Protein AF-A0A9E5WWS8-F1 (afdb_monomer_lite)

Secondary structure (DSSP, 8-state):
-------EESS---EEEEETTEEEESS-EEEE-TTS-EEEEPTT-EE-S--S-GGGGGTS-TGGGHHHHHHHHHHHHHHHH-TT--HHHHHHHHHHHHHHHHHHGGGSSSPPPHHHHHHHHHHHHHHGGGGGS----------PPPPPPP-

pLDDT: mean 82.6, std 17.92, range [36.53, 97.88]

Radius of gyration: 19.9 Å; chains: 1; bounding box: 60×66×43 Å

Foldseek 3Di:
DDDPPDFAKPDDFDWDDDDPQKIFGQQWTWGADPVRDIQIDHGRDIDNLPLQDVVLCVQDPSQQLVSLSSSLRRLLVVLLVDQPDDLVRSLVSQLVSLVSSLSHCCRGVVRRDNVSSVVSSVRSNVPVNVSSPRDDPPPDDDDDPDDDDDD

Sequence (151 aa):
MSELARVGFLQPLSVEYVGERRWRVVRPLRFRLPDGADVEVPAGFETDLASIPRIAWTVVAPWDVAPAAVVHDYLYARIRETRQLSFTQRWSLKLYADGVMYLGMAFCSPPVARWRRVLVYLAVLAFGYRAMLPRENGGGVSEKPGGRGDA

Structure (mmCIF, N/CA/C/O backbone):
data_AF-A0A9E5WWS8-F1
#
_entry.id   AF-A0A9E5WWS8-F1
#
loop_
_atom_site.group_PDB
_atom_site.id
_atom_site.type_symbol
_atom_site.label_atom_id
_atom_site.label_alt_id
_atom_site.label_comp_id
_atom_site.label_asym_id
_atom_site.label_entity_id
_atom_site.label_seq_id
_atom_site.pdbx_PDB_ins_code
_atom_site.Cartn_x
_atom_site.Cartn_y
_atom_site.Cartn_z
_atom_site.occupancy
_atom_site.B_iso_or_equiv
_atom_site.auth_seq_id
_atom_site.auth_comp_id
_atom_site.auth_asym_id
_atom_site.auth_atom_id
_atom_site.pdbx_PDB_model_num
ATOM 1 N N . MET A 1 1 ? 12.160 -28.680 -1.894 1.00 39.84 1 MET A N 1
ATOM 2 C CA . MET A 1 1 ? 12.495 -27.385 -2.528 1.00 39.84 1 MET A CA 1
ATOM 3 C C . MET A 1 1 ? 11.631 -26.319 -1.876 1.00 39.84 1 MET A C 1
ATOM 5 O O . MET A 1 1 ? 10.468 -26.229 -2.232 1.00 39.84 1 MET A O 1
ATOM 9 N N . SER A 1 2 ? 12.159 -25.633 -0.856 1.00 44.72 2 SER A N 1
ATOM 10 C CA . SER A 1 2 ? 11.405 -24.739 0.036 1.00 44.72 2 SER A CA 1
ATOM 11 C C . SER A 1 2 ? 10.454 -23.816 -0.721 1.00 44.72 2 SER A C 1
ATOM 13 O O . SER A 1 2 ? 10.841 -23.202 -1.715 1.00 44.72 2 SER A O 1
ATOM 15 N N . GLU A 1 3 ? 9.233 -23.717 -0.213 1.00 47.69 3 GLU A N 1
ATOM 16 C CA . GLU A 1 3 ? 8.214 -22.755 -0.600 1.00 47.69 3 GLU A CA 1
ATOM 17 C C . GLU A 1 3 ? 8.776 -21.334 -0.421 1.00 47.69 3 GLU A C 1
ATOM 19 O O . GLU A 1 3 ? 8.675 -20.727 0.640 1.00 47.69 3 GLU A O 1
ATOM 24 N N . LEU A 1 4 ? 9.468 -20.815 -1.441 1.00 54.94 4 LEU A N 1
ATOM 25 C CA . LEU A 1 4 ? 9.821 -19.404 -1.505 1.00 54.94 4 LEU A CA 1
ATOM 26 C C . LEU A 1 4 ? 8.498 -18.655 -1.596 1.00 54.94 4 LEU A C 1
ATOM 28 O O . LEU A 1 4 ? 7.874 -18.601 -2.658 1.00 54.94 4 LEU A O 1
ATOM 32 N N . ALA A 1 5 ? 8.046 -18.148 -0.455 1.00 60.50 5 ALA A N 1
ATOM 33 C CA . ALA A 1 5 ? 6.862 -17.327 -0.352 1.00 60.50 5 ALA A CA 1
ATOM 34 C C . ALA A 1 5 ? 6.979 -16.184 -1.375 1.00 60.50 5 ALA A C 1
ATOM 36 O O . ALA A 1 5 ? 7.837 -15.310 -1.264 1.00 60.50 5 ALA A O 1
ATOM 37 N N . ARG A 1 6 ? 6.170 -16.238 -2.438 1.00 82.25 6 ARG A N 1
ATOM 38 C CA . ARG A 1 6 ? 6.209 -15.232 -3.501 1.00 82.25 6 ARG A CA 1
ATOM 39 C C . ARG A 1 6 ? 5.697 -13.911 -2.927 1.00 82.25 6 ARG A C 1
ATOM 41 O O . ARG A 1 6 ? 4.550 -13.842 -2.496 1.00 82.25 6 ARG A O 1
ATOM 48 N N . VAL A 1 7 ? 6.547 -12.885 -2.915 1.00 92.50 7 VAL A N 1
ATOM 49 C CA . VAL A 1 7 ? 6.139 -11.497 -2.638 1.00 92.50 7 VAL A CA 1
ATOM 50 C C . VAL A 1 7 ? 5.132 -11.080 -3.707 1.00 92.50 7 VAL A C 1
ATOM 52 O O . VAL A 1 7 ? 5.341 -11.372 -4.887 1.00 92.50 7 VAL A O 1
ATOM 55 N N . GLY A 1 8 ? 4.051 -10.410 -3.312 1.00 95.00 8 GLY A N 1
ATOM 56 C CA . GLY A 1 8 ? 3.0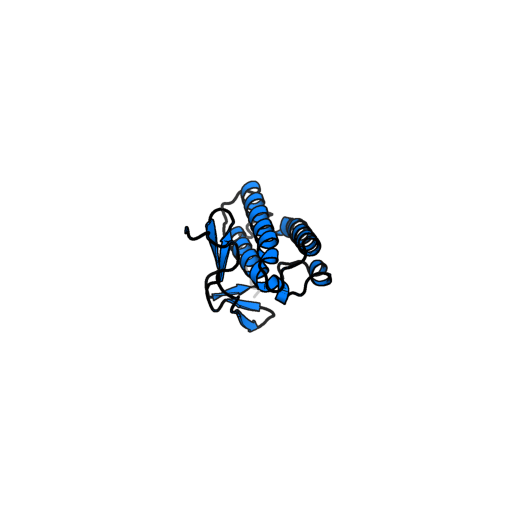26 -9.948 -4.246 1.00 95.00 8 GLY A CA 1
ATOM 57 C C . GLY A 1 8 ? 1.596 -10.239 -3.800 1.00 95.00 8 GLY A C 1
ATOM 58 O O . GLY A 1 8 ? 1.334 -10.622 -2.661 1.00 95.00 8 GLY A O 1
ATOM 59 N N . PHE A 1 9 ? 0.651 -10.035 -4.718 1.00 94.88 9 PHE A N 1
ATOM 60 C CA . PHE A 1 9 ? -0.755 -10.354 -4.480 1.00 94.88 9 PHE A CA 1
ATOM 61 C C . PHE A 1 9 ? -0.990 -11.858 -4.578 1.00 94.88 9 PHE A C 1
ATOM 63 O O . PHE A 1 9 ? -0.636 -12.486 -5.575 1.00 94.88 9 PHE A O 1
ATOM 70 N N . LEU A 1 10 ? -1.619 -12.425 -3.549 1.00 94.69 10 LEU A N 1
ATOM 71 C CA . LEU A 1 10 ? -1.913 -13.860 -3.493 1.00 94.69 10 LEU A CA 1
ATOM 72 C C . LEU A 1 10 ? -3.189 -14.230 -4.263 1.00 94.69 10 LEU A C 1
ATOM 74 O O . LEU A 1 10 ? -3.390 -15.390 -4.610 1.00 94.69 10 LEU A O 1
ATOM 78 N N . GLN A 1 11 ? -4.037 -13.240 -4.549 1.00 93.25 11 GLN A N 1
ATOM 79 C CA . GLN A 1 11 ? -5.238 -13.377 -5.368 1.00 93.25 11 GLN A CA 1
ATOM 80 C C . GLN A 1 11 ? -5.527 -12.090 -6.155 1.00 93.25 11 GLN A C 1
ATOM 82 O O . GLN A 1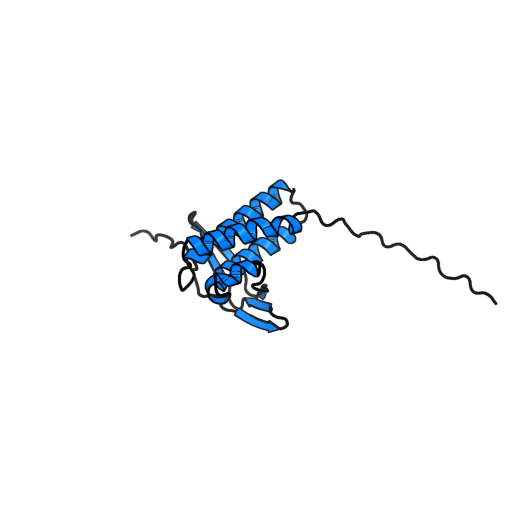 11 ? -5.096 -11.012 -5.737 1.00 93.25 11 GLN A O 1
ATOM 87 N N . PRO A 1 12 ? -6.277 -12.174 -7.270 1.00 94.19 12 PRO A N 1
ATOM 88 C CA . PRO A 1 12 ? -6.789 -10.994 -7.955 1.00 94.19 12 PRO A CA 1
ATOM 89 C C . PRO A 1 12 ? -7.713 -10.169 -7.055 1.00 94.19 12 PRO A C 1
ATOM 91 O O . PRO A 1 12 ? -8.460 -10.716 -6.239 1.00 94.19 12 PRO A O 1
ATOM 94 N N . LEU A 1 13 ? -7.710 -8.851 -7.253 1.00 95.69 13 LEU A N 1
ATOM 95 C CA . LEU A 1 13 ? -8.689 -7.963 -6.635 1.00 95.69 13 LEU A CA 1
ATOM 96 C C . LEU A 1 13 ? -10.097 -8.309 -7.142 1.00 95.69 13 LEU A C 1
ATOM 98 O O . LEU A 1 13 ? -10.333 -8.374 -8.346 1.00 95.69 13 LEU A O 1
ATOM 102 N N . SER A 1 14 ? -11.036 -8.492 -6.214 1.00 96.00 14 SER A N 1
ATOM 103 C CA . SER A 1 14 ? -12.457 -8.672 -6.508 1.00 96.00 14 SER A CA 1
ATOM 104 C C . SER A 1 14 ? -13.243 -7.592 -5.780 1.00 96.00 14 SER A C 1
ATOM 106 O O . SER A 1 14 ? -13.253 -7.550 -4.547 1.00 96.00 14 SER A O 1
ATOM 108 N N . VAL A 1 15 ? -13.861 -6.702 -6.553 1.00 95.69 15 VAL A N 1
ATOM 109 C CA . VAL A 1 15 ? -14.632 -5.567 -6.044 1.00 95.69 15 VAL A CA 1
ATOM 110 C C . VAL A 1 15 ? -15.973 -5.447 -6.753 1.00 95.69 15 VAL A C 1
ATOM 112 O O . VAL A 1 15 ? -16.093 -5.796 -7.926 1.00 95.69 15 VAL A O 1
ATOM 115 N N . GLU A 1 16 ? -16.959 -4.916 -6.043 1.00 96.00 16 GLU A N 1
ATOM 116 C CA . GLU A 1 16 ? -18.259 -4.525 -6.582 1.00 96.00 16 GLU A CA 1
ATOM 117 C C . GLU A 1 16 ? -18.442 -3.010 -6.467 1.00 96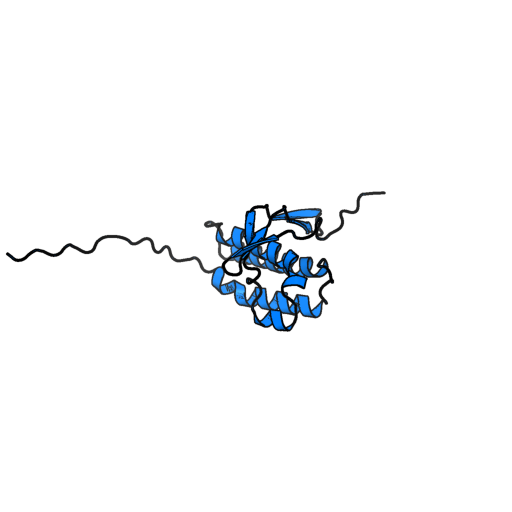.00 16 GLU A C 1
ATOM 119 O O . GLU A 1 16 ? -17.942 -2.378 -5.534 1.00 96.00 16 GLU A O 1
ATOM 124 N N . TYR A 1 17 ? -19.145 -2.417 -7.428 1.00 94.00 17 TYR A N 1
ATOM 125 C CA . TYR A 1 17 ? -19.507 -1.007 -7.365 1.00 94.00 17 TYR A CA 1
ATOM 126 C C . TYR A 1 17 ? -20.676 -0.819 -6.397 1.00 94.00 17 TYR A C 1
ATOM 128 O O . TYR A 1 17 ? -21.697 -1.489 -6.535 1.00 94.00 17 TYR A O 1
ATOM 136 N N . VAL A 1 18 ? -20.543 0.110 -5.448 1.00 94.38 18 VAL A N 1
ATOM 137 C CA . VAL A 1 18 ? -21.561 0.346 -4.404 1.00 94.38 18 VAL A CA 1
ATOM 138 C C . VAL A 1 18 ? -22.195 1.737 -4.467 1.00 94.38 18 VAL A C 1
ATOM 140 O O . VAL A 1 18 ? -22.959 2.102 -3.579 1.00 94.38 18 VAL A O 1
ATOM 143 N N . GLY A 1 19 ? -21.912 2.510 -5.521 1.00 90.94 19 GLY A N 1
ATOM 144 C CA . GLY A 1 19 ? -22.400 3.883 -5.683 1.00 90.94 19 GLY A CA 1
ATOM 145 C C . GLY A 1 19 ? -21.361 4.942 -5.316 1.00 90.94 19 GLY A C 1
ATOM 146 O O . GLY A 1 19 ? -20.314 4.644 -4.747 1.00 90.94 19 GLY A O 1
ATOM 147 N N . GLU A 1 20 ? -21.626 6.196 -5.695 1.00 86.56 20 GLU A N 1
ATOM 148 C CA . GLU A 1 20 ? -20.849 7.380 -5.272 1.00 86.56 20 GLU A CA 1
ATOM 149 C C . GLU A 1 20 ? -19.328 7.281 -5.499 1.00 86.56 20 GLU A C 1
ATOM 151 O O . GLU A 1 20 ? -18.528 7.826 -4.744 1.00 86.56 20 GLU A O 1
ATOM 156 N N . ARG A 1 21 ? -18.915 6.598 -6.579 1.00 84.19 21 ARG A N 1
ATOM 157 C CA . ARG A 1 21 ? -17.499 6.343 -6.928 1.00 84.19 21 ARG A CA 1
ATOM 158 C C . ARG A 1 21 ? -16.759 5.453 -5.920 1.00 84.19 21 ARG A C 1
ATOM 160 O O . ARG A 1 21 ? -15.532 5.464 -5.901 1.00 84.19 21 ARG A O 1
ATOM 167 N N . ARG A 1 22 ? -17.485 4.672 -5.122 1.00 89.69 22 ARG A N 1
ATOM 168 C CA . ARG A 1 22 ? -16.918 3.716 -4.174 1.00 89.69 22 ARG A CA 1
ATOM 169 C C . ARG A 1 22 ? -17.070 2.282 -4.651 1.00 89.69 22 ARG A C 1
ATOM 171 O O . ARG A 1 22 ? -17.992 1.926 -5.391 1.00 89.69 22 ARG A O 1
ATOM 178 N N . TRP A 1 23 ? -16.145 1.469 -4.175 1.00 94.25 23 TRP A N 1
ATOM 179 C CA . TRP A 1 23 ? -16.041 0.052 -4.452 1.00 94.25 23 TRP A CA 1
ATOM 180 C C . TRP A 1 23 ? -15.948 -0.705 -3.140 1.00 94.25 23 TRP A C 1
ATOM 182 O O . TRP A 1 23 ? -15.312 -0.236 -2.197 1.00 94.25 23 TRP A O 1
ATOM 192 N N . ARG A 1 24 ? -16.554 -1.886 -3.083 1.00 96.44 24 ARG A N 1
ATOM 193 C CA . ARG A 1 24 ? -16.460 -2.779 -1.932 1.00 96.44 24 ARG A CA 1
ATOM 194 C C . ARG A 1 24 ? -15.669 -4.017 -2.299 1.00 96.44 24 ARG A C 1
ATOM 196 O O . ARG A 1 24 ? -15.934 -4.643 -3.320 1.00 96.44 24 ARG A O 1
ATOM 203 N N . VAL A 1 25 ? -14.712 -4.377 -1.454 1.00 97.38 25 VAL A N 1
ATOM 204 C CA . VAL A 1 25 ? -13.941 -5.617 -1.565 1.00 97.38 25 VAL A CA 1
ATOM 205 C C . VAL A 1 25 ? -14.868 -6.803 -1.299 1.00 97.38 25 VAL A C 1
ATOM 207 O O . VAL A 1 25 ? -15.422 -6.927 -0.212 1.00 97.38 25 VAL A O 1
ATOM 210 N N . VAL A 1 26 ? -15.047 -7.683 -2.284 1.00 97.31 26 VAL A N 1
ATOM 211 C CA . VAL A 1 26 ? -15.976 -8.828 -2.191 1.00 97.31 26 VAL A CA 1
ATOM 212 C C . VAL A 1 26 ? -15.286 -10.061 -1.606 1.00 97.31 26 VAL A C 1
ATOM 214 O O . VAL A 1 26 ? -15.908 -10.878 -0.931 1.00 97.31 26 VAL A O 1
ATOM 217 N N . ARG A 1 27 ? -13.977 -10.200 -1.838 1.00 97.12 27 ARG A N 1
ATOM 218 C CA . ARG A 1 27 ? -13.141 -11.278 -1.292 1.00 97.12 27 ARG A CA 1
ATOM 219 C C . ARG A 1 27 ? -11.901 -10.688 -0.639 1.00 97.12 27 ARG A C 1
ATOM 221 O O . ARG A 1 27 ? -11.380 -9.721 -1.191 1.00 97.12 27 ARG A O 1
ATOM 228 N N . PRO A 1 28 ? -11.396 -11.268 0.467 1.00 97.56 28 PRO A N 1
ATOM 229 C CA . PRO A 1 28 ? -10.198 -10.753 1.113 1.00 97.56 28 PRO A CA 1
ATOM 230 C C . PRO A 1 28 ? -9.057 -10.587 0.109 1.00 97.56 28 PRO A C 1
ATOM 232 O O . PRO A 1 28 ? -8.797 -11.487 -0.691 1.00 97.56 28 PRO A O 1
ATOM 235 N N . LEU A 1 29 ? -8.366 -9.453 0.141 1.00 97.31 29 LEU A N 1
ATOM 236 C CA . LEU A 1 29 ? -7.180 -9.205 -0.676 1.00 97.31 29 LEU A CA 1
ATOM 237 C C . LEU A 1 29 ? -5.947 -9.343 0.211 1.00 97.31 29 LEU A C 1
ATOM 239 O O . LEU A 1 29 ? -5.801 -8.602 1.178 1.00 97.31 29 LEU A O 1
ATOM 243 N N . ARG A 1 30 ? -5.055 -10.278 -0.124 1.00 97.06 30 ARG A N 1
ATOM 244 C CA . ARG A 1 30 ? -3.806 -10.513 0.601 1.00 97.06 30 ARG A CA 1
ATOM 245 C C . ARG A 1 30 ? -2.623 -10.083 -0.243 1.00 97.06 30 ARG A C 1
ATOM 247 O O . ARG A 1 30 ? -2.487 -10.509 -1.394 1.00 97.06 30 ARG A O 1
ATOM 254 N N . PHE A 1 31 ? -1.767 -9.273 0.359 1.00 96.88 31 PHE A N 1
ATOM 255 C CA . PHE A 1 31 ? -0.504 -8.847 -0.214 1.00 96.88 31 PHE A CA 1
ATOM 256 C C . PHE A 1 31 ? 0.648 -9.300 0.678 1.00 96.88 31 PHE A C 1
ATOM 258 O O . PHE A 1 31 ? 0.746 -8.870 1.827 1.00 96.88 31 PHE A O 1
ATOM 265 N N . ARG A 1 32 ? 1.511 -10.162 0.141 1.00 96.69 32 ARG A N 1
ATOM 266 C CA . ARG A 1 32 ? 2.670 -10.698 0.848 1.00 96.69 32 ARG A CA 1
ATOM 267 C C . ARG A 1 32 ? 3.877 -9.786 0.709 1.00 96.69 32 ARG A C 1
ATOM 269 O O . ARG A 1 32 ? 4.279 -9.453 -0.409 1.00 96.69 32 ARG A O 1
ATOM 276 N N . LEU A 1 33 ? 4.464 -9.429 1.843 1.00 95.06 33 LEU A N 1
ATOM 277 C CA . LEU A 1 33 ? 5.631 -8.565 1.970 1.00 95.06 33 LEU A CA 1
ATOM 278 C C . LEU A 1 33 ? 6.953 -9.352 1.879 1.00 95.06 33 LEU A C 1
ATOM 280 O O . LEU A 1 33 ? 6.958 -10.577 2.013 1.00 95.06 33 LEU A O 1
ATOM 284 N N . PRO A 1 34 ? 8.096 -8.668 1.653 1.00 93.38 34 PRO A N 1
ATOM 285 C CA . PRO A 1 34 ? 9.408 -9.314 1.549 1.00 93.38 34 PRO A CA 1
ATOM 286 C C . PRO A 1 34 ? 9.881 -10.025 2.822 1.00 93.38 34 PRO A C 1
ATOM 288 O O . PRO A 1 34 ? 10.700 -10.933 2.735 1.00 93.38 34 PRO A O 1
ATOM 291 N N . ASP A 1 35 ? 9.379 -9.616 3.986 1.00 91.81 35 ASP A N 1
ATOM 292 C CA . ASP A 1 35 ? 9.649 -10.246 5.284 1.00 91.81 35 ASP A CA 1
ATOM 293 C C . ASP A 1 35 ? 8.752 -11.469 5.560 1.00 91.81 35 ASP A C 1
ATOM 295 O O . ASP A 1 35 ? 8.884 -12.110 6.600 1.00 91.81 35 ASP A O 1
ATOM 299 N N . GLY A 1 36 ? 7.855 -11.813 4.628 1.00 91.50 36 GLY A N 1
ATOM 300 C CA . GLY A 1 36 ? 6.914 -12.924 4.748 1.00 91.50 36 GLY A CA 1
ATOM 301 C C . GLY A 1 36 ? 5.608 -12.580 5.468 1.00 91.50 36 GLY A C 1
ATOM 302 O O . GLY A 1 36 ? 4.737 -13.446 5.541 1.00 91.50 36 GLY A O 1
ATOM 303 N N . ALA A 1 37 ? 5.438 -11.350 5.967 1.00 93.00 37 ALA A N 1
ATOM 304 C CA . ALA A 1 37 ? 4.175 -10.906 6.546 1.00 93.00 37 ALA A CA 1
ATOM 305 C C . ALA A 1 37 ? 3.121 -10.640 5.456 1.00 93.00 37 ALA A C 1
ATOM 307 O O . ALA A 1 37 ? 3.442 -10.193 4.354 1.00 93.00 37 ALA A O 1
ATOM 308 N N . ASP A 1 38 ? 1.848 -10.870 5.779 1.00 94.81 38 ASP A N 1
ATOM 309 C CA . ASP A 1 38 ? 0.730 -10.614 4.871 1.00 94.81 38 ASP A CA 1
ATOM 310 C C . ASP A 1 38 ? -0.069 -9.390 5.346 1.00 94.81 38 ASP A C 1
ATOM 312 O O . ASP A 1 38 ? -0.483 -9.302 6.504 1.00 94.81 38 ASP A O 1
ATOM 316 N N . VAL A 1 39 ? -0.330 -8.454 4.432 1.00 96.50 39 VAL A N 1
ATOM 317 C CA . VAL A 1 39 ? -1.347 -7.415 4.622 1.00 96.50 39 VAL A CA 1
ATOM 318 C C . VAL A 1 39 ? -2.658 -7.939 4.051 1.00 96.50 39 VAL A C 1
ATOM 320 O O . VAL A 1 39 ? -2.770 -8.152 2.843 1.00 96.50 39 VAL A O 1
ATOM 323 N N . GLU A 1 40 ? -3.647 -8.154 4.916 1.00 97.56 40 GLU A N 1
ATOM 324 C CA . GLU A 1 40 ? -4.983 -8.604 4.524 1.00 97.56 40 GLU A CA 1
ATOM 325 C C . GLU A 1 40 ? -5.992 -7.455 4.599 1.00 97.56 40 GLU A C 1
ATOM 327 O O . GLU A 1 40 ? -6.232 -6.884 5.665 1.00 97.56 40 GLU A O 1
ATOM 332 N N . VAL A 1 41 ? -6.613 -7.150 3.461 1.00 97.88 41 VAL A N 1
ATOM 333 C CA . VAL A 1 41 ? -7.797 -6.296 3.381 1.00 97.88 41 VAL A CA 1
ATOM 334 C C . VAL A 1 41 ? -9.030 -7.200 3.436 1.00 97.88 41 VAL A C 1
ATOM 336 O O . VAL A 1 41 ? -9.187 -8.044 2.548 1.00 97.88 41 VAL A O 1
ATOM 339 N N . PRO A 1 42 ? -9.902 -7.064 4.449 1.00 97.88 42 PRO A N 1
ATOM 340 C CA . PRO A 1 42 ? -11.056 -7.938 4.607 1.00 97.88 42 PRO A CA 1
ATOM 341 C C . PRO A 1 42 ? -12.122 -7.669 3.539 1.00 97.88 42 PRO A C 1
ATOM 343 O O . PRO A 1 42 ? -12.255 -6.556 3.022 1.00 97.88 42 PRO A O 1
ATOM 346 N N . ALA A 1 43 ? -12.936 -8.688 3.253 1.00 97.50 43 ALA A N 1
ATOM 347 C CA . ALA A 1 43 ? -14.175 -8.484 2.511 1.00 97.50 43 ALA A CA 1
ATOM 348 C C . ALA A 1 43 ? -15.094 -7.506 3.264 1.00 97.50 43 ALA A C 1
ATOM 350 O O . ALA A 1 43 ? -15.111 -7.468 4.494 1.00 97.50 43 ALA A O 1
ATOM 351 N N . GLY A 1 44 ? -15.842 -6.698 2.519 1.00 96.69 44 GLY A N 1
ATOM 352 C CA . GLY A 1 44 ? -16.667 -5.616 3.048 1.00 96.69 44 GLY A CA 1
ATOM 353 C C . GLY A 1 44 ? -15.946 -4.273 3.176 1.00 96.69 44 GLY A C 1
ATOM 354 O O . GLY A 1 44 ? -16.618 -3.265 3.374 1.00 96.69 44 GLY A O 1
ATOM 355 N N . PHE A 1 45 ? -14.617 -4.218 3.025 1.00 96.94 45 PHE A N 1
ATOM 356 C CA . PHE A 1 45 ? -13.893 -2.946 3.027 1.00 96.94 45 PHE A CA 1
ATOM 357 C C . PHE A 1 45 ? -14.318 -2.073 1.838 1.00 96.94 45 PHE A C 1
ATOM 359 O O . PHE A 1 45 ? -14.292 -2.528 0.692 1.00 96.94 45 PHE A O 1
ATOM 366 N N . GLU A 1 46 ? -14.699 -0.825 2.112 1.00 94.62 46 GLU A N 1
ATOM 367 C CA . GLU A 1 46 ? -15.053 0.161 1.092 1.00 94.62 46 GLU A CA 1
ATOM 368 C C . GLU A 1 46 ? -13.871 1.092 0.808 1.00 94.62 46 GLU A C 1
ATOM 370 O O . GLU A 1 46 ? -13.264 1.653 1.717 1.00 94.62 46 GLU A O 1
ATOM 375 N N . THR A 1 47 ? -13.571 1.268 -0.473 1.00 91.88 47 THR A N 1
ATOM 376 C CA . THR A 1 47 ? -12.467 2.075 -1.003 1.00 91.88 47 THR A CA 1
ATOM 377 C C . THR A 1 47 ? -13.009 3.001 -2.085 1.00 91.88 47 THR A C 1
ATOM 379 O O . THR A 1 47 ? -13.901 2.633 -2.855 1.00 91.88 47 THR A O 1
ATOM 382 N N . ASP A 1 48 ? -12.497 4.226 -2.143 1.00 85.56 48 ASP A N 1
ATOM 383 C CA . ASP A 1 48 ? -12.827 5.183 -3.202 1.00 85.56 48 ASP A CA 1
ATOM 384 C C . ASP A 1 48 ? -11.819 5.144 -4.365 1.00 85.56 48 ASP A C 1
ATOM 386 O O . ASP A 1 48 ? -12.004 5.846 -5.362 1.00 85.56 48 ASP A O 1
ATOM 390 N N . LEU A 1 49 ? -10.759 4.324 -4.250 1.00 82.50 49 LEU A N 1
ATOM 391 C CA . LEU A 1 49 ? -9.605 4.266 -5.158 1.00 82.50 49 LEU A CA 1
ATOM 392 C C . LEU A 1 49 ? -8.995 5.657 -5.448 1.00 82.50 49 LEU A C 1
ATOM 394 O O . LEU A 1 49 ? -8.269 5.839 -6.431 1.00 82.50 49 LEU A O 1
ATOM 398 N N . ALA A 1 50 ? -9.302 6.657 -4.615 1.00 67.62 50 ALA A N 1
ATOM 399 C CA . ALA A 1 50 ? -9.041 8.073 -4.850 1.00 67.62 50 ALA A CA 1
ATOM 400 C C . ALA A 1 50 ? -7.997 8.658 -3.892 1.00 67.62 50 ALA A C 1
ATOM 402 O O . ALA A 1 50 ? -7.611 9.818 -4.058 1.00 67.62 50 ALA A O 1
ATOM 403 N N . SER A 1 51 ? -7.465 7.866 -2.954 1.00 63.09 51 SER A N 1
ATOM 404 C CA . SER A 1 51 ? -6.327 8.275 -2.112 1.00 63.09 51 SER A CA 1
ATOM 405 C C . SER A 1 51 ? -5.056 8.577 -2.907 1.00 63.09 51 SER A C 1
ATOM 407 O O . SER A 1 51 ? -4.160 9.258 -2.407 1.00 63.09 51 SER A O 1
ATOM 409 N N . ILE A 1 52 ? -4.972 8.117 -4.158 1.00 70.00 52 ILE A N 1
ATOM 410 C CA . ILE A 1 52 ? -3.934 8.529 -5.101 1.00 70.00 52 ILE A CA 1
ATOM 411 C C . ILE A 1 52 ? -4.302 9.919 -5.649 1.00 70.00 52 ILE A C 1
ATOM 413 O O . ILE A 1 52 ? -5.320 10.047 -6.334 1.00 70.00 52 ILE A O 1
ATOM 417 N N . PRO A 1 53 ? -3.486 10.968 -5.415 1.00 69.19 53 PRO A N 1
ATOM 418 C CA . PRO A 1 53 ? -3.774 12.311 -5.912 1.00 69.19 53 PRO A CA 1
ATOM 419 C C . PRO A 1 53 ? -4.022 12.314 -7.424 1.00 69.19 53 PRO A C 1
ATOM 421 O O . PRO A 1 53 ? -3.257 11.709 -8.171 1.00 69.19 53 PRO A O 1
ATOM 424 N N . ARG A 1 54 ? -5.036 13.057 -7.894 1.00 71.25 54 ARG A N 1
ATOM 425 C CA . ARG A 1 54 ? -5.429 13.111 -9.322 1.00 71.25 54 ARG A CA 1
ATOM 426 C C . ARG A 1 54 ? -4.271 13.400 -10.282 1.00 71.25 54 ARG A C 1
ATOM 428 O O . ARG A 1 54 ? -4.291 12.931 -11.412 1.00 71.25 54 ARG A O 1
ATOM 435 N N . ILE A 1 55 ? -3.251 14.140 -9.841 1.00 66.31 55 ILE A N 1
ATOM 436 C CA . ILE A 1 55 ? -2.046 14.389 -10.643 1.00 66.31 55 ILE A CA 1
ATOM 437 C C . ILE A 1 55 ? -1.315 13.093 -11.017 1.00 66.31 55 ILE A C 1
ATOM 439 O O . ILE A 1 55 ? -0.812 12.979 -12.129 1.00 66.31 55 ILE A O 1
ATOM 443 N N . ALA A 1 56 ? -1.317 12.084 -10.148 1.00 75.31 56 ALA A N 1
ATOM 444 C CA . ALA A 1 56 ? -0.711 10.793 -10.434 1.00 75.31 56 ALA A CA 1
ATOM 445 C C . ALA A 1 56 ? -1.524 9.970 -11.456 1.00 75.31 56 ALA A C 1
ATOM 447 O O . ALA A 1 56 ? -0.950 9.132 -12.145 1.00 75.31 56 ALA A O 1
ATOM 448 N N . TRP A 1 57 ? -2.816 10.256 -11.663 1.00 79.56 57 TRP A N 1
ATOM 449 C CA . TRP A 1 57 ? -3.614 9.603 -12.716 1.00 79.56 57 TRP A CA 1
ATOM 450 C C . TRP A 1 57 ? -3.200 10.009 -14.135 1.00 79.56 57 TRP A C 1
ATOM 452 O O . TRP A 1 57 ? -3.561 9.342 -15.098 1.00 79.56 57 TRP A O 1
ATOM 462 N N . THR A 1 58 ? -2.403 11.071 -14.285 1.00 79.44 58 THR A N 1
ATOM 463 C CA . THR A 1 58 ? -1.810 11.431 -15.585 1.00 79.44 58 THR A CA 1
ATOM 464 C C . THR A 1 58 ? -0.738 10.438 -16.039 1.00 79.44 58 THR A C 1
ATOM 466 O O . THR A 1 58 ? -0.424 10.380 -17.225 1.00 79.44 58 THR A O 1
ATOM 469 N N . VAL A 1 59 ? -0.182 9.642 -15.114 1.00 81.81 59 VAL A N 1
ATOM 470 C CA . VAL A 1 59 ? 0.919 8.707 -15.393 1.00 81.81 59 VAL A CA 1
ATOM 471 C C . VAL A 1 59 ? 0.558 7.240 -15.163 1.00 81.81 59 VAL A C 1
ATOM 473 O O . VAL A 1 59 ? 1.241 6.369 -15.703 1.00 81.81 59 VAL A O 1
ATOM 476 N N . VAL A 1 60 ? -0.497 6.945 -14.397 1.00 83.25 60 VAL A N 1
ATOM 477 C CA . VAL A 1 60 ? -1.004 5.583 -14.161 1.00 83.25 60 VAL A CA 1
ATOM 478 C C . VAL A 1 60 ? -2.517 5.523 -14.340 1.00 83.25 60 VAL A C 1
ATOM 480 O O . VAL A 1 60 ? -3.234 6.401 -13.863 1.00 83.25 60 VAL A O 1
ATOM 483 N N . ALA A 1 61 ? -3.013 4.473 -14.997 1.00 84.62 61 ALA A N 1
ATOM 484 C CA . ALA A 1 61 ? -4.448 4.238 -15.062 1.00 84.62 61 ALA A CA 1
ATOM 485 C C . ALA A 1 61 ? -4.949 3.779 -13.678 1.00 84.62 61 ALA A C 1
ATOM 487 O O . ALA A 1 61 ? -4.283 2.952 -13.051 1.00 84.62 61 ALA A O 1
ATOM 488 N N . PRO A 1 62 ? -6.113 4.254 -13.194 1.00 81.25 62 PRO A N 1
ATOM 489 C CA . PRO A 1 62 ? -6.618 3.887 -11.869 1.00 81.25 62 PRO A CA 1
ATOM 490 C C . PRO A 1 62 ? -6.761 2.375 -11.659 1.00 81.25 62 PRO A C 1
ATOM 492 O O . PRO A 1 62 ? -6.477 1.874 -10.575 1.00 81.25 62 PRO A O 1
ATOM 495 N N . TRP A 1 63 ? -7.157 1.639 -12.703 1.00 86.06 63 TRP A N 1
ATOM 496 C CA . TRP A 1 63 ? -7.357 0.191 -12.616 1.00 86.06 63 TRP A CA 1
ATOM 497 C C . TRP A 1 63 ? -6.044 -0.599 -12.559 1.00 86.06 63 TRP A C 1
ATOM 499 O O . TRP A 1 63 ? -5.954 -1.576 -11.820 1.00 86.06 63 TRP A O 1
ATOM 509 N N . ASP A 1 64 ? -4.997 -0.118 -13.239 1.00 87.19 64 ASP A N 1
ATOM 510 C CA . ASP A 1 64 ? -3.665 -0.746 -13.240 1.00 87.19 64 ASP A CA 1
ATOM 511 C C . ASP A 1 64 ? -2.998 -0.708 -11.857 1.00 87.19 64 ASP A C 1
ATOM 513 O O . ASP A 1 64 ? -2.070 -1.466 -11.591 1.00 87.19 64 ASP A O 1
ATOM 517 N N . VAL A 1 65 ? -3.454 0.180 -10.970 1.00 90.56 65 VAL A N 1
ATOM 518 C CA . VAL A 1 65 ? -2.945 0.326 -9.597 1.00 90.56 65 VAL A CA 1
ATOM 519 C C . VAL A 1 65 ? -3.976 -0.038 -8.535 1.00 90.56 65 VAL A C 1
ATOM 521 O O . VAL A 1 65 ? -3.662 0.040 -7.348 1.00 90.56 65 VAL A O 1
ATOM 524 N N . ALA A 1 66 ? -5.185 -0.449 -8.929 1.00 92.50 66 ALA A N 1
ATOM 525 C CA . ALA A 1 66 ? -6.295 -0.658 -8.004 1.00 92.50 66 ALA A CA 1
ATOM 526 C C . ALA A 1 66 ? -5.961 -1.636 -6.862 1.00 92.50 66 ALA A C 1
ATOM 528 O O . ALA A 1 66 ? -6.206 -1.272 -5.715 1.00 92.50 66 ALA A O 1
ATOM 529 N N . PRO A 1 67 ? -5.330 -2.810 -7.089 1.00 94.88 67 PRO A N 1
ATOM 530 C CA . PRO A 1 67 ? -4.974 -3.713 -5.992 1.00 94.88 67 PRO A CA 1
ATOM 531 C C . PRO A 1 67 ? -4.057 -3.058 -4.951 1.00 94.88 67 PRO A C 1
ATOM 533 O O . PRO A 1 67 ? -4.262 -3.218 -3.751 1.00 94.88 67 PRO A O 1
ATOM 536 N N . ALA A 1 68 ? -3.071 -2.278 -5.401 1.00 94.81 68 ALA A N 1
ATOM 537 C CA . ALA A 1 68 ? -2.167 -1.557 -4.511 1.00 94.81 68 ALA A CA 1
ATOM 538 C C . ALA A 1 68 ? -2.890 -0.414 -3.777 1.00 94.81 68 ALA A C 1
ATOM 540 O O . ALA A 1 68 ? -2.680 -0.234 -2.578 1.00 94.81 68 ALA A O 1
ATOM 541 N N . ALA A 1 69 ? -3.780 0.303 -4.470 1.00 93.62 69 ALA A N 1
ATOM 542 C CA . ALA A 1 69 ? -4.592 1.372 -3.895 1.00 93.62 69 ALA A CA 1
ATOM 543 C C . ALA A 1 69 ? -5.516 0.853 -2.784 1.00 93.62 69 ALA A C 1
ATOM 545 O O . ALA A 1 69 ? -5.581 1.456 -1.722 1.00 93.62 69 ALA A O 1
ATOM 546 N N . VAL A 1 70 ? -6.158 -0.305 -2.974 1.00 95.44 70 VAL A N 1
ATOM 547 C CA . VAL A 1 70 ? -7.012 -0.925 -1.946 1.00 95.44 70 VAL A CA 1
ATOM 548 C C . VAL A 1 70 ? -6.221 -1.260 -0.679 1.00 95.44 70 VAL A C 1
ATOM 550 O O . VAL A 1 70 ? -6.688 -0.994 0.429 1.00 95.44 70 VAL A O 1
ATOM 553 N N . VAL A 1 71 ? -5.011 -1.814 -0.821 1.00 96.31 71 VAL A N 1
ATOM 554 C CA . VAL A 1 71 ? -4.130 -2.089 0.327 1.00 96.31 71 VAL A CA 1
ATOM 555 C C . VAL A 1 71 ? -3.715 -0.790 1.023 1.00 96.31 71 VAL A C 1
ATOM 557 O O . VAL A 1 71 ? -3.747 -0.718 2.252 1.00 96.31 71 VAL A O 1
ATOM 560 N N . HIS A 1 72 ? -3.355 0.243 0.254 1.00 94.25 72 HIS A N 1
ATOM 561 C CA . HIS A 1 72 ? -3.003 1.563 0.785 1.00 94.25 72 HIS A CA 1
ATOM 562 C C . HIS A 1 72 ? -4.157 2.187 1.571 1.00 94.25 72 HIS A C 1
ATOM 564 O O . HIS A 1 72 ? -3.965 2.542 2.733 1.00 94.25 72 HIS A O 1
ATOM 570 N N . ASP A 1 73 ? -5.352 2.239 0.982 1.00 93.44 73 ASP A N 1
ATOM 571 C CA . ASP A 1 73 ? -6.565 2.785 1.592 1.00 93.44 73 ASP A CA 1
ATOM 572 C C . ASP A 1 73 ? -6.891 2.088 2.908 1.00 93.44 73 ASP A C 1
ATOM 574 O O . ASP A 1 73 ? -7.206 2.746 3.900 1.00 93.44 73 ASP A O 1
ATOM 578 N N . TYR A 1 74 ? -6.775 0.758 2.937 1.00 95.62 74 TYR A N 1
ATOM 579 C CA . TYR A 1 74 ? -7.021 -0.029 4.138 1.00 95.62 74 TYR A CA 1
ATOM 580 C C . TYR A 1 74 ? -6.043 0.320 5.261 1.00 95.62 74 TYR A C 1
ATOM 582 O O . TYR A 1 74 ? -6.462 0.633 6.379 1.00 95.62 74 TYR A O 1
ATOM 590 N N . LEU A 1 75 ? -4.739 0.329 4.968 1.00 94.31 75 LEU A N 1
ATOM 591 C CA . LEU A 1 75 ? -3.720 0.728 5.941 1.00 94.31 75 LEU A CA 1
ATOM 592 C C . LEU A 1 75 ? -3.958 2.165 6.424 1.00 94.31 75 LEU A C 1
ATOM 594 O O . LEU A 1 75 ? -3.871 2.449 7.619 1.00 94.31 75 LEU A O 1
ATOM 598 N N . TYR A 1 76 ? -4.325 3.065 5.514 1.00 90.31 76 TYR A N 1
ATOM 599 C CA . TYR A 1 76 ? -4.595 4.462 5.830 1.00 90.31 76 TYR A CA 1
ATOM 600 C C . TYR A 1 76 ? -5.837 4.645 6.710 1.00 90.31 76 TYR A C 1
ATOM 602 O O . TYR A 1 76 ? -5.823 5.454 7.643 1.00 90.31 76 TYR A O 1
ATOM 610 N N . ALA A 1 77 ? -6.896 3.871 6.463 1.00 91.56 77 ALA A N 1
ATOM 611 C CA . ALA A 1 77 ? -8.091 3.837 7.298 1.00 91.56 77 ALA A CA 1
ATOM 612 C C . ALA A 1 77 ? -7.747 3.402 8.729 1.00 91.56 77 ALA A C 1
ATOM 614 O O . ALA A 1 77 ? -8.112 4.095 9.678 1.00 91.56 77 ALA A O 1
ATOM 615 N N . ARG A 1 78 ? -6.933 2.350 8.897 1.00 92.50 78 ARG A N 1
ATOM 616 C CA . ARG A 1 78 ? -6.473 1.901 10.225 1.00 92.50 78 ARG A CA 1
ATOM 617 C C . ARG A 1 78 ? -5.674 2.964 10.971 1.00 92.50 78 ARG A C 1
ATOM 619 O O . ARG A 1 78 ? -5.881 3.164 12.169 1.00 92.50 78 ARG A O 1
ATOM 626 N N . ILE A 1 79 ? -4.809 3.698 10.272 1.00 90.88 79 ILE A N 1
ATOM 627 C CA . ILE A 1 79 ? -4.070 4.823 10.868 1.00 90.88 79 ILE A CA 1
ATOM 628 C C . ILE A 1 79 ? -5.038 5.906 11.365 1.00 90.88 79 ILE A C 1
ATOM 630 O O . ILE A 1 79 ? -4.850 6.433 12.462 1.00 90.88 79 ILE A O 1
ATOM 634 N N . ARG A 1 80 ? -6.080 6.231 10.586 1.00 86.81 80 ARG A N 1
ATOM 635 C CA . ARG A 1 80 ? -7.087 7.249 10.942 1.00 86.81 80 ARG A CA 1
ATOM 636 C C . ARG A 1 80 ? -7.998 6.825 12.094 1.00 86.81 80 ARG A C 1
ATOM 638 O O . ARG A 1 80 ? -8.347 7.662 12.922 1.00 86.81 80 ARG A O 1
ATOM 645 N N . GLU A 1 81 ? -8.378 5.553 12.149 1.00 88.44 81 GLU A N 1
ATOM 646 C CA . GLU A 1 81 ? -9.218 4.987 13.213 1.00 88.44 81 GLU A CA 1
ATOM 647 C C . GLU A 1 81 ? -8.484 4.938 14.563 1.00 88.44 81 GLU A C 1
ATOM 649 O O . GLU A 1 81 ? -9.102 5.039 15.626 1.00 88.44 81 GLU A O 1
ATOM 654 N N . THR A 1 82 ? -7.150 4.846 14.542 1.00 86.94 82 THR A N 1
ATOM 655 C CA . THR A 1 82 ? -6.348 4.723 15.762 1.00 86.94 82 THR A CA 1
ATOM 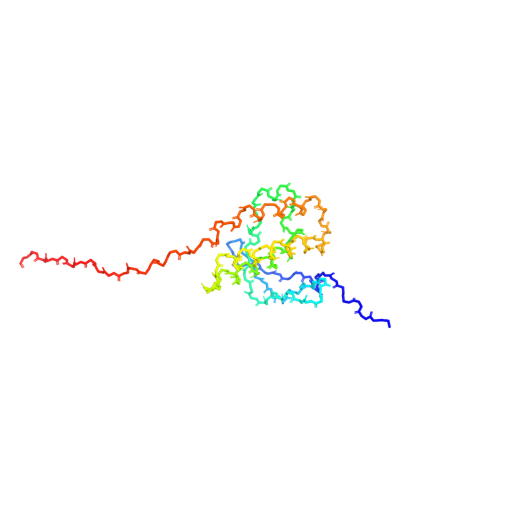656 C C . THR A 1 82 ? -6.152 6.084 16.448 1.00 86.94 82 THR A C 1
ATOM 658 O O . THR A 1 82 ? -5.292 6.897 16.092 1.00 86.94 82 THR A O 1
ATOM 661 N N . ARG A 1 83 ? -6.948 6.337 17.498 1.00 79.38 83 ARG A N 1
ATOM 662 C CA . ARG A 1 83 ? -6.959 7.621 18.231 1.00 79.38 83 ARG A CA 1
ATOM 663 C C . ARG A 1 83 ? -5.689 7.906 19.041 1.00 79.38 83 ARG A C 1
ATOM 665 O O . ARG A 1 83 ? -5.322 9.068 19.167 1.00 79.38 83 ARG A O 1
ATOM 672 N N . GLN A 1 84 ? -5.012 6.876 19.550 1.00 87.25 84 GLN A N 1
ATOM 673 C CA . GLN A 1 84 ? -3.922 7.004 20.533 1.00 87.25 84 GLN A CA 1
ATOM 674 C C . GLN A 1 84 ? -2.507 7.053 19.921 1.00 87.25 84 GLN A C 1
ATOM 676 O O . GLN A 1 84 ? -1.526 6.800 20.612 1.00 87.25 84 GLN A O 1
ATOM 681 N N . LEU A 1 85 ? -2.377 7.365 18.628 1.00 86.81 85 LEU A N 1
ATOM 682 C CA . LEU A 1 85 ? -1.068 7.491 17.979 1.00 86.81 85 LEU A CA 1
ATOM 683 C C . LEU A 1 85 ? -0.518 8.913 18.107 1.00 86.81 85 LEU A C 1
ATOM 685 O O . LEU A 1 85 ? -1.191 9.883 17.745 1.00 86.81 85 LEU A O 1
ATOM 689 N N . SER A 1 86 ? 0.738 9.025 18.539 1.00 89.75 86 SER A N 1
ATOM 690 C CA . SER A 1 86 ? 1.511 10.262 18.443 1.00 89.75 86 SER A CA 1
ATOM 691 C C . SER A 1 86 ? 1.739 10.657 16.981 1.00 89.75 86 SER A C 1
ATOM 693 O O . SER A 1 86 ? 1.611 9.838 16.064 1.00 89.75 86 SER A O 1
ATOM 695 N N . PHE A 1 87 ? 2.124 11.915 16.750 1.00 87.00 87 PHE A N 1
ATOM 696 C CA . PHE A 1 87 ? 2.470 12.389 15.409 1.00 87.00 87 PHE A CA 1
ATOM 697 C C . PHE A 1 87 ? 3.535 11.501 14.750 1.00 87.00 87 PHE A C 1
ATOM 699 O O . PHE A 1 87 ? 3.339 11.044 13.627 1.00 87.00 87 PHE A O 1
ATOM 706 N N . THR A 1 88 ? 4.615 11.184 15.471 1.00 89.75 88 THR A N 1
ATOM 707 C CA . THR A 1 88 ? 5.704 10.337 14.965 1.00 89.75 88 THR A CA 1
ATOM 708 C C . THR A 1 88 ? 5.217 8.934 14.613 1.00 89.75 88 THR A C 1
ATOM 710 O O . THR A 1 88 ? 5.580 8.412 13.566 1.00 89.75 88 THR A O 1
ATOM 713 N N . GLN A 1 89 ? 4.347 8.333 15.432 1.00 91.94 89 GLN A N 1
ATOM 714 C CA . GLN A 1 89 ? 3.783 7.012 15.136 1.00 91.94 89 GLN A CA 1
ATOM 715 C C . GLN A 1 89 ? 2.896 7.039 13.886 1.00 91.94 89 GLN A C 1
ATOM 717 O O . GLN A 1 89 ? 3.041 6.181 13.014 1.00 91.94 89 GLN A O 1
ATOM 722 N N . ARG A 1 90 ? 2.016 8.045 13.754 1.00 90.44 90 ARG A N 1
ATOM 723 C CA . ARG A 1 90 ? 1.210 8.237 12.536 1.00 90.44 90 ARG A CA 1
ATOM 724 C C . ARG A 1 90 ? 2.096 8.437 11.312 1.00 90.44 90 ARG A C 1
ATOM 726 O O . ARG A 1 90 ? 1.813 7.864 10.263 1.00 90.44 90 ARG A O 1
ATOM 733 N N . TRP A 1 91 ? 3.160 9.228 11.451 1.00 89.81 91 TRP A N 1
ATOM 734 C CA . TRP A 1 91 ? 4.126 9.481 10.387 1.00 89.81 91 TRP A CA 1
ATOM 735 C C . TRP A 1 91 ? 4.805 8.194 9.917 1.00 89.81 91 TRP A C 1
ATOM 737 O O . TRP A 1 91 ? 4.770 7.886 8.727 1.00 89.81 91 TRP A O 1
ATOM 747 N N . SER A 1 92 ? 5.325 7.390 10.845 1.00 93.06 92 SER A N 1
ATOM 748 C CA . SER A 1 92 ? 5.959 6.107 10.527 1.00 93.06 92 SER A CA 1
ATOM 749 C C . SER A 1 92 ? 4.996 5.123 9.854 1.00 93.06 92 SER A C 1
ATOM 751 O O . SER A 1 92 ? 5.355 4.507 8.853 1.00 93.06 92 SER A O 1
ATOM 753 N N . LEU A 1 93 ? 3.756 5.004 10.341 1.00 93.88 93 LEU A N 1
ATOM 754 C CA . LEU A 1 93 ? 2.755 4.110 9.743 1.00 93.88 93 LEU A CA 1
ATOM 755 C C . LEU A 1 93 ? 2.329 4.557 8.339 1.00 93.88 93 LEU A C 1
ATOM 757 O O . LEU A 1 93 ? 2.067 3.731 7.471 1.00 93.88 93 LEU A O 1
ATOM 761 N N . LYS A 1 94 ? 2.288 5.864 8.087 1.00 91.94 94 LYS A N 1
ATOM 762 C CA . LYS A 1 94 ? 2.002 6.411 6.757 1.00 91.94 94 LYS A CA 1
ATOM 763 C C . LYS A 1 94 ? 3.133 6.155 5.778 1.00 91.94 94 LYS A C 1
ATOM 765 O O . LYS A 1 94 ? 2.855 5.755 4.656 1.00 91.94 94 LYS A O 1
ATOM 770 N N . LEU A 1 95 ? 4.386 6.337 6.199 1.00 94.12 95 LEU A N 1
ATOM 771 C CA . LEU A 1 95 ? 5.543 5.959 5.382 1.00 94.12 95 LEU A CA 1
ATOM 772 C C . LEU A 1 95 ? 5.517 4.464 5.054 1.00 94.12 95 LEU A C 1
ATOM 774 O O . LEU A 1 95 ? 5.793 4.082 3.919 1.00 94.12 95 LEU A O 1
ATOM 778 N N . TYR A 1 96 ? 5.125 3.631 6.020 1.00 95.31 96 TYR A N 1
ATOM 779 C CA . TYR A 1 96 ? 4.907 2.209 5.792 1.00 95.31 96 TYR A CA 1
ATOM 780 C C . TYR A 1 96 ? 3.808 1.963 4.745 1.00 95.31 96 TYR A C 1
ATOM 782 O O . TYR A 1 96 ? 4.063 1.278 3.758 1.00 95.31 96 TYR A O 1
ATOM 790 N N . ALA A 1 97 ? 2.628 2.577 4.885 1.00 94.62 97 ALA A N 1
ATOM 791 C CA . ALA A 1 97 ? 1.536 2.439 3.918 1.00 94.62 97 ALA A CA 1
ATOM 792 C C . ALA A 1 97 ? 1.934 2.901 2.502 1.00 94.62 97 ALA A C 1
ATOM 794 O O . ALA A 1 97 ? 1.683 2.195 1.524 1.00 94.62 97 ALA A O 1
ATOM 795 N N . ASP A 1 98 ? 2.606 4.047 2.378 1.00 94.19 98 ASP A N 1
ATOM 796 C CA . ASP A 1 98 ? 3.096 4.563 1.095 1.00 94.19 98 ASP A CA 1
ATOM 797 C C . ASP A 1 98 ? 4.168 3.645 0.478 1.00 94.19 98 ASP A C 1
ATOM 799 O O . ASP A 1 98 ? 4.204 3.445 -0.739 1.00 94.19 98 ASP A O 1
ATOM 803 N N . GLY A 1 99 ? 5.032 3.050 1.307 1.00 95.19 99 GLY A N 1
ATOM 804 C CA . GLY A 1 99 ? 6.017 2.055 0.883 1.00 95.19 99 GLY A CA 1
ATOM 805 C C . GLY A 1 99 ? 5.366 0.767 0.374 1.00 95.19 99 GLY A C 1
ATOM 806 O O . GLY A 1 99 ? 5.758 0.251 -0.676 1.00 95.19 99 GLY A O 1
ATOM 807 N N . VAL A 1 100 ? 4.323 0.286 1.059 1.00 95.56 100 VAL A N 1
ATOM 808 C CA . VAL A 1 100 ? 3.516 -0.863 0.617 1.00 95.56 100 VAL A CA 1
ATOM 809 C C . VAL A 1 100 ? 2.822 -0.559 -0.710 1.00 95.56 100 VAL A C 1
ATOM 811 O O . VAL A 1 100 ? 2.845 -1.403 -1.600 1.00 95.56 100 VAL A O 1
ATOM 814 N N . MET A 1 101 ? 2.296 0.654 -0.906 1.00 94.38 101 MET A N 1
ATOM 815 C CA . MET A 1 101 ? 1.741 1.097 -2.193 1.00 94.38 101 MET A CA 1
ATOM 816 C C . MET A 1 101 ? 2.792 1.056 -3.313 1.00 94.38 101 MET A C 1
ATOM 818 O O . MET A 1 101 ? 2.555 0.489 -4.384 1.00 94.38 101 MET A O 1
ATOM 822 N N . TYR A 1 102 ? 3.982 1.619 -3.064 1.00 95.19 102 TYR A N 1
ATOM 823 C CA . TYR A 1 102 ? 5.098 1.599 -4.015 1.00 95.19 102 TYR A CA 1
ATOM 824 C C . TYR A 1 102 ? 5.491 0.172 -4.423 1.00 95.19 102 TYR A C 1
ATOM 826 O O . TYR A 1 102 ? 5.713 -0.104 -5.609 1.00 95.19 102 TYR A O 1
ATOM 834 N N . LEU A 1 103 ? 5.560 -0.738 -3.449 1.00 95.88 103 LEU A N 1
ATOM 835 C CA . LEU A 1 103 ? 5.869 -2.142 -3.685 1.00 95.88 103 LEU A CA 1
ATOM 836 C C . LEU A 1 103 ? 4.727 -2.853 -4.424 1.00 95.88 103 LEU A C 1
ATOM 838 O O . LEU A 1 103 ? 4.980 -3.516 -5.426 1.00 95.88 103 LEU A O 1
ATOM 842 N N . GLY A 1 104 ? 3.481 -2.675 -3.983 1.00 94.94 104 GLY A N 1
ATOM 843 C CA . GLY A 1 104 ? 2.291 -3.312 -4.549 1.00 94.94 104 GLY A CA 1
ATOM 844 C C . GLY A 1 104 ? 2.098 -3.006 -6.031 1.00 94.94 104 GLY A C 1
ATOM 845 O O . GLY A 1 104 ? 1.809 -3.906 -6.817 1.00 94.94 104 GLY A O 1
ATOM 846 N N . MET A 1 105 ? 2.373 -1.774 -6.464 1.00 95.12 105 MET A N 1
ATOM 847 C CA . MET A 1 105 ? 2.331 -1.413 -7.888 1.00 95.12 105 MET A CA 1
ATOM 848 C C . MET A 1 105 ? 3.306 -2.228 -8.762 1.00 95.12 105 MET A C 1
ATOM 850 O O . MET A 1 105 ? 3.090 -2.362 -9.965 1.00 95.12 105 MET A O 1
ATOM 854 N N . ALA A 1 106 ? 4.385 -2.778 -8.191 1.00 95.31 106 ALA A N 1
ATOM 855 C CA . ALA A 1 106 ? 5.320 -3.646 -8.914 1.00 95.31 106 ALA A CA 1
ATOM 856 C C . ALA A 1 106 ? 4.720 -5.019 -9.252 1.00 95.31 106 ALA A C 1
ATOM 858 O O . ALA A 1 106 ? 5.192 -5.675 -10.174 1.00 95.31 106 ALA A O 1
ATOM 859 N N . PHE A 1 107 ? 3.702 -5.436 -8.496 1.00 94.94 107 PHE A N 1
ATOM 860 C CA . PHE A 1 107 ? 3.038 -6.736 -8.599 1.00 94.94 107 PHE A CA 1
ATOM 861 C C . PHE A 1 107 ? 1.614 -6.630 -9.156 1.00 94.94 107 PHE A C 1
ATOM 863 O O . PHE A 1 107 ? 0.889 -7.622 -9.194 1.00 94.94 107 PHE A O 1
ATOM 870 N N . CYS A 1 108 ? 1.199 -5.437 -9.588 1.00 92.19 108 CYS A N 1
ATOM 871 C CA . CYS A 1 108 ? -0.026 -5.270 -10.360 1.00 92.19 108 CYS A CA 1
ATOM 872 C C . CYS A 1 108 ? 0.124 -5.898 -11.757 1.00 92.19 108 CYS A C 1
ATOM 874 O O . CYS A 1 108 ? 1.225 -6.238 -12.190 1.00 92.19 108 CYS A O 1
ATOM 876 N N . SER A 1 109 ? -0.995 -6.081 -12.455 1.00 87.38 109 SER A N 1
ATOM 877 C CA . SER A 1 109 ? -1.032 -6.645 -13.808 1.00 87.38 109 SER A CA 1
ATOM 878 C C . SER A 1 109 ? -1.722 -5.650 -14.748 1.00 87.38 109 SER A C 1
ATOM 880 O O . SER A 1 109 ? -2.941 -5.520 -14.654 1.00 87.38 109 SER A O 1
ATOM 882 N N . PRO A 1 110 ? -0.979 -4.949 -15.629 1.00 89.00 110 PRO A N 1
ATOM 883 C CA . PRO A 1 110 ? 0.467 -5.059 -15.854 1.00 89.00 110 PRO A CA 1
ATOM 884 C C . PRO A 1 110 ? 1.318 -4.449 -14.716 1.00 89.00 110 PRO A C 1
ATOM 886 O O . PRO A 1 110 ? 0.865 -3.529 -14.031 1.00 89.00 110 PRO A O 1
ATOM 889 N N . PRO A 1 111 ? 2.574 -4.903 -14.525 1.00 91.19 111 PRO A N 1
ATOM 890 C CA . PRO A 1 111 ? 3.492 -4.281 -13.575 1.00 91.19 111 PRO A CA 1
ATOM 891 C C . PRO A 1 111 ? 3.752 -2.815 -13.917 1.00 91.19 111 PRO A C 1
ATOM 893 O O . PRO A 1 111 ? 4.103 -2.471 -15.049 1.00 91.19 111 PRO A O 1
ATOM 896 N N . VAL A 1 112 ? 3.646 -1.932 -12.927 1.00 91.94 112 VAL A N 1
ATOM 897 C CA . VAL A 1 112 ? 3.843 -0.500 -13.155 1.00 91.94 112 VAL A CA 1
ATOM 898 C C . VAL A 1 112 ? 5.336 -0.178 -13.255 1.00 91.94 112 VAL A C 1
ATOM 900 O O . VAL A 1 112 ? 6.143 -0.527 -12.383 1.00 91.94 112 VAL A O 1
ATOM 903 N N . ALA A 1 113 ? 5.720 0.549 -14.307 1.00 92.75 113 ALA A N 1
ATOM 904 C CA . ALA A 1 113 ? 7.097 0.993 -14.517 1.00 92.75 113 ALA A CA 1
ATOM 905 C C . ALA A 1 113 ? 7.645 1.751 -13.293 1.00 92.75 113 ALA A C 1
ATOM 907 O O . ALA A 1 113 ? 6.943 2.540 -12.659 1.00 92.75 113 ALA A O 1
ATOM 908 N N . ARG A 1 114 ? 8.927 1.542 -12.964 1.00 93.25 114 ARG A N 1
ATOM 909 C CA . ARG A 1 114 ? 9.549 2.080 -11.739 1.00 93.25 114 ARG A CA 1
ATOM 910 C C . ARG A 1 114 ? 9.374 3.594 -11.588 1.00 93.25 114 ARG A C 1
ATOM 912 O O . ARG A 1 114 ? 9.024 4.049 -10.507 1.00 93.25 114 ARG A O 1
ATOM 919 N N . TRP A 1 115 ? 9.568 4.364 -12.657 1.00 93.19 115 TRP A N 1
ATOM 920 C CA . TRP A 1 115 ? 9.441 5.825 -12.611 1.00 93.19 115 TRP A CA 1
ATOM 921 C C . TRP A 1 115 ? 8.007 6.280 -12.289 1.00 93.19 115 TRP A C 1
ATOM 923 O O . TRP A 1 115 ? 7.828 7.196 -11.494 1.00 93.19 115 TRP A O 1
ATOM 933 N N . ARG A 1 116 ? 6.981 5.588 -12.807 1.00 91.56 116 ARG A N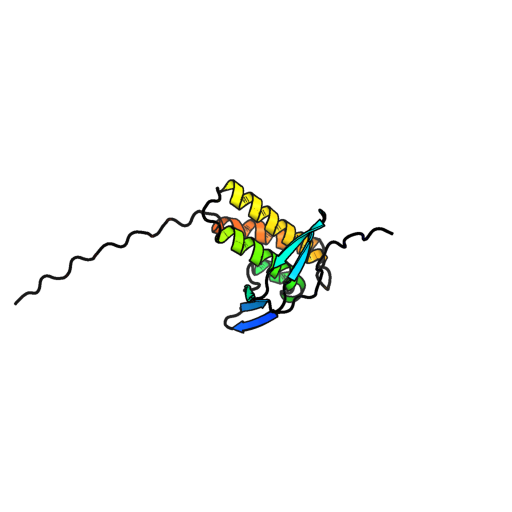 1
ATOM 934 C CA . ARG A 1 116 ? 5.568 5.852 -12.477 1.00 91.56 116 ARG A CA 1
ATOM 935 C C . ARG A 1 116 ? 5.283 5.569 -11.005 1.00 91.56 116 ARG A C 1
ATOM 937 O O . ARG A 1 116 ? 4.649 6.379 -10.339 1.00 91.56 116 ARG A O 1
ATOM 944 N N . ARG A 1 117 ? 5.819 4.461 -10.479 1.00 93.38 117 ARG A N 1
ATOM 945 C CA . ARG A 1 117 ? 5.710 4.115 -9.052 1.00 93.38 117 ARG A CA 1
ATOM 946 C C . ARG A 1 117 ? 6.339 5.175 -8.156 1.00 93.38 117 ARG A C 1
ATOM 948 O O . ARG A 1 117 ? 5.741 5.538 -7.150 1.00 93.38 117 ARG A O 1
ATOM 955 N N . VAL A 1 118 ? 7.513 5.690 -8.533 1.00 92.38 118 VAL A N 1
ATOM 956 C CA . VAL A 1 118 ? 8.179 6.786 -7.809 1.00 92.38 118 VAL A CA 1
ATOM 957 C C . VAL A 1 118 ? 7.309 8.043 -7.812 1.00 92.38 118 VAL A C 1
ATOM 959 O O . VAL A 1 118 ? 7.119 8.632 -6.756 1.00 92.38 118 VAL A O 1
ATOM 962 N N . LEU A 1 119 ? 6.728 8.432 -8.951 1.00 91.75 119 LEU A N 1
ATOM 963 C CA . LEU A 1 119 ? 5.845 9.604 -9.016 1.00 91.75 119 LEU A CA 1
ATOM 964 C C . LEU A 1 119 ? 4.599 9.451 -8.134 1.00 91.75 119 LEU A C 1
ATOM 966 O O . LEU A 1 119 ? 4.254 10.377 -7.402 1.00 91.75 119 LEU A O 1
ATOM 970 N N . VAL A 1 120 ? 3.956 8.280 -8.157 1.00 90.38 120 VAL A N 1
ATOM 971 C CA . VAL A 1 120 ? 2.819 7.977 -7.274 1.00 90.38 120 VAL A CA 1
ATOM 972 C C . VAL A 1 120 ? 3.248 8.034 -5.804 1.00 90.38 120 VAL A C 1
ATOM 974 O O . VAL A 1 120 ? 2.566 8.671 -5.007 1.00 90.38 120 VAL A O 1
ATOM 977 N N . TYR A 1 121 ? 4.394 7.439 -5.452 1.00 91.75 121 TYR A N 1
ATOM 978 C CA . TYR A 1 121 ? 4.955 7.468 -4.096 1.00 91.75 121 TYR A CA 1
ATOM 979 C C . TYR A 1 121 ? 5.209 8.901 -3.602 1.00 91.75 121 TYR A C 1
ATOM 981 O O . TYR A 1 121 ? 4.779 9.272 -2.512 1.00 91.75 121 TYR A O 1
ATOM 989 N N . LEU A 1 122 ? 5.845 9.740 -4.423 1.00 90.88 122 LEU A N 1
ATOM 990 C CA . LEU A 1 122 ? 6.086 11.147 -4.093 1.00 90.88 122 LEU A CA 1
ATOM 991 C C . LEU A 1 122 ? 4.773 11.923 -3.919 1.00 90.88 122 LEU A C 1
ATOM 993 O O . LEU A 1 122 ? 4.663 12.754 -3.016 1.00 90.88 122 LEU A O 1
ATOM 997 N N . ALA A 1 123 ? 3.760 11.626 -4.739 1.00 88.81 123 ALA A N 1
ATOM 998 C CA . ALA A 1 123 ? 2.443 12.234 -4.609 1.00 88.81 123 ALA A CA 1
ATOM 999 C C . ALA A 1 123 ? 1.772 11.846 -3.277 1.00 88.81 123 ALA A C 1
ATOM 1001 O O . ALA A 1 123 ? 1.366 12.726 -2.519 1.00 88.81 123 ALA A O 1
ATOM 1002 N N . VAL A 1 124 ? 1.690 10.557 -2.930 1.00 87.31 124 VAL A N 1
ATOM 1003 C CA . VAL A 1 124 ? 1.065 10.142 -1.657 1.00 87.31 124 VAL A CA 1
ATOM 1004 C C . VAL A 1 124 ? 1.834 10.668 -0.442 1.00 87.31 124 VAL A C 1
ATOM 1006 O O . VAL A 1 124 ? 1.216 11.085 0.545 1.00 87.31 124 VAL A O 1
ATOM 1009 N N . LEU A 1 125 ? 3.166 10.755 -0.531 1.00 88.00 125 LEU A N 1
ATOM 1010 C CA . LEU A 1 125 ? 4.019 11.332 0.506 1.00 88.00 125 LEU A CA 1
ATOM 1011 C C . LEU A 1 125 ? 3.658 12.801 0.776 1.00 88.00 125 LEU A C 1
ATOM 1013 O O . LEU A 1 125 ? 3.413 13.164 1.927 1.00 88.00 125 LEU A O 1
ATOM 1017 N N . ALA A 1 126 ? 3.547 13.615 -0.279 1.00 83.81 126 ALA A N 1
ATOM 1018 C CA . ALA A 1 126 ? 3.254 15.044 -0.176 1.00 83.81 126 ALA A CA 1
ATOM 1019 C C . ALA A 1 126 ? 1.829 15.344 0.328 1.00 83.81 126 ALA A C 1
ATOM 1021 O O . ALA A 1 126 ? 1.636 16.214 1.178 1.00 83.81 126 ALA A O 1
ATOM 1022 N N . PHE A 1 127 ? 0.815 14.624 -0.165 1.00 76.62 127 PHE A N 1
ATOM 1023 C CA . PHE A 1 127 ? -0.590 14.929 0.143 1.00 76.62 127 PHE A CA 1
ATOM 1024 C C . PHE A 1 127 ? -1.077 14.348 1.479 1.00 76.62 127 PHE A C 1
ATOM 1026 O O . PHE A 1 127 ? -2.023 14.872 2.071 1.00 76.62 127 PHE A O 1
ATOM 1033 N N . GLY A 1 128 ? -0.422 13.308 2.001 1.00 67.06 128 GLY A N 1
ATOM 1034 C CA . GLY A 1 128 ? -0.844 12.664 3.245 1.00 67.06 128 GLY A CA 1
ATOM 1035 C C . GLY A 1 128 ? -0.597 13.485 4.518 1.00 67.06 128 GLY A C 1
ATOM 1036 O O . GLY A 1 128 ? -1.249 13.212 5.518 1.00 67.06 128 GLY A O 1
ATOM 1037 N N . TYR A 1 129 ? 0.278 14.501 4.495 1.00 63.72 129 TYR A N 1
ATOM 1038 C CA . TYR A 1 129 ? 0.656 15.304 5.674 1.00 63.72 129 TYR A CA 1
ATOM 1039 C C . TYR A 1 129 ? -0.549 15.943 6.391 1.00 63.72 129 TYR A C 1
ATOM 1041 O O . TYR A 1 129 ? -0.647 15.917 7.618 1.00 63.72 129 TYR A O 1
ATOM 1049 N N . ARG A 1 130 ? -1.526 16.453 5.630 1.00 61.12 130 ARG A N 1
ATOM 1050 C CA . ARG A 1 130 ? -2.706 17.140 6.185 1.00 61.12 130 ARG A CA 1
ATOM 1051 C C . ARG A 1 130 ? -3.646 16.234 6.980 1.00 61.12 130 ARG A C 1
ATOM 1053 O O . ARG A 1 130 ? -4.327 16.718 7.875 1.00 61.12 130 ARG A O 1
ATOM 1060 N N . ALA A 1 131 ? -3.691 14.938 6.683 1.00 58.25 131 ALA A N 1
ATOM 1061 C CA . ALA A 1 131 ? -4.581 14.007 7.378 1.00 58.25 131 ALA A CA 1
ATOM 1062 C C . ALA A 1 131 ? -4.016 13.507 8.723 1.00 58.25 131 ALA A C 1
ATOM 1064 O O . ALA A 1 131 ? -4.673 12.725 9.405 1.00 58.25 131 ALA A O 1
ATOM 1065 N N . MET A 1 132 ? -2.804 13.931 9.092 1.00 62.06 132 MET A N 1
ATOM 1066 C CA . MET A 1 132 ? -2.050 13.423 10.250 1.00 62.06 132 MET A CA 1
ATOM 1067 C C . MET A 1 132 ? -2.094 14.375 11.439 1.00 62.06 132 MET A C 1
ATOM 1069 O O . MET A 1 132 ? -1.761 13.983 12.562 1.00 62.06 132 MET A O 1
ATOM 1073 N N . LEU A 1 133 ? -2.540 15.607 11.188 1.00 64.44 133 LEU A N 1
ATOM 1074 C CA . LEU A 1 133 ? -2.864 16.565 12.226 1.00 64.44 133 LEU A CA 1
ATOM 1075 C C . LEU A 1 133 ? -3.995 15.982 13.091 1.00 64.44 133 LEU A C 1
ATOM 1077 O O . LEU A 1 133 ? -4.978 15.468 12.544 1.00 64.44 133 LEU A O 1
ATOM 1081 N N . PRO A 1 134 ? -3.861 16.004 14.429 1.00 56.38 134 PRO A N 1
ATOM 1082 C CA . PRO A 1 134 ? -4.957 15.652 15.318 1.00 56.38 134 PRO A CA 1
ATOM 1083 C C . PRO A 1 134 ? -6.195 16.464 14.936 1.00 56.38 134 PRO A C 1
ATOM 1085 O O . PRO A 1 134 ? -6.113 17.682 14.802 1.00 56.38 134 PRO A O 1
ATOM 1088 N N . ARG A 1 135 ? -7.340 15.802 14.742 1.00 56.03 135 ARG A N 1
ATOM 1089 C CA . ARG A 1 135 ? -8.605 16.532 14.664 1.00 56.03 135 ARG A CA 1
ATOM 1090 C C . ARG A 1 135 ? -8.879 17.047 16.067 1.00 56.03 135 ARG A C 1
ATOM 1092 O O . ARG A 1 135 ? -9.041 16.252 16.989 1.00 56.03 135 ARG A O 1
ATOM 1099 N N . GLU A 1 136 ? -8.858 18.359 16.220 1.00 52.22 136 GLU A N 1
ATOM 1100 C CA . GLU A 1 136 ? -9.343 19.036 17.412 1.00 52.22 136 GLU A CA 1
ATOM 1101 C C . GLU A 1 136 ? -10.737 18.493 17.766 1.00 52.22 136 GLU A C 1
ATOM 1103 O O . GLU A 1 136 ? -11.628 18.399 16.918 1.00 52.22 136 GLU A O 1
ATOM 1108 N N . ASN A 1 137 ? -10.885 18.016 19.006 1.00 47.31 137 ASN A N 1
ATOM 1109 C CA . ASN A 1 137 ? -12.150 17.519 19.534 1.00 47.31 137 ASN A CA 1
ATOM 1110 C C . ASN A 1 137 ? -13.166 18.668 19.485 1.00 47.31 137 ASN A C 1
ATOM 1112 O O . ASN A 1 137 ? -13.189 19.510 20.376 1.00 47.31 137 ASN A O 1
ATOM 1116 N N . GLY A 1 138 ? -14.040 18.682 18.479 1.00 48.41 138 GLY A N 1
ATOM 1117 C CA . GLY A 1 138 ? -15.232 19.534 18.429 1.00 48.41 138 GLY A CA 1
ATOM 1118 C C . GLY A 1 138 ? -16.312 19.088 19.423 1.00 48.41 138 GLY A C 1
ATOM 1119 O O . GLY A 1 138 ? -17.469 18.932 19.049 1.00 48.41 138 GLY A O 1
ATOM 1120 N N . GLY A 1 139 ? -15.929 18.819 20.671 1.00 44.12 139 GLY A N 1
ATOM 1121 C CA . GLY A 1 139 ? -16.818 18.462 21.770 1.00 44.12 139 GLY A CA 1
ATOM 1122 C C . GLY A 1 139 ? -17.137 19.689 22.612 1.00 44.12 139 GLY A C 1
ATOM 1123 O O . GLY A 1 139 ? -16.545 19.883 23.666 1.00 44.12 139 GLY A O 1
ATOM 1124 N N . GLY A 1 140 ? -18.065 20.510 22.126 1.00 36.53 140 GLY A N 1
ATOM 1125 C CA . GLY A 1 140 ? -18.614 21.658 22.840 1.00 36.53 140 GLY A CA 1
ATOM 1126 C C . GLY A 1 140 ? -20.050 21.904 22.401 1.00 36.53 140 GLY A C 1
ATOM 1127 O O . GLY A 1 140 ? -20.331 22.873 21.705 1.00 36.53 140 GLY A O 1
ATOM 1128 N N . VAL A 1 141 ? -20.955 20.997 22.767 1.00 50.75 141 VAL A N 1
ATOM 1129 C CA . VAL A 1 141 ? -22.386 21.309 22.824 1.00 50.75 141 VAL A CA 1
ATOM 1130 C C . VAL A 1 141 ? -22.688 21.742 24.255 1.00 50.75 141 VAL A C 1
ATOM 1132 O O . VAL A 1 141 ? -22.567 20.927 25.164 1.00 50.75 141 VAL A O 1
ATOM 1135 N N . SER A 1 142 ? -23.092 23.000 24.445 1.00 41.19 142 SER A N 1
ATOM 1136 C CA . SER A 1 142 ? -24.107 23.344 25.446 1.00 41.19 142 SER A CA 1
ATOM 1137 C C . SER A 1 142 ? -24.816 24.666 25.109 1.00 41.19 142 SER A C 1
ATOM 1139 O O . SER A 1 142 ? -24.212 25.733 25.118 1.00 41.19 142 SER A O 1
ATOM 1141 N N . GLU A 1 143 ? -26.090 24.495 24.749 1.00 38.75 143 GLU A N 1
ATOM 1142 C CA . GLU A 1 143 ? -27.288 25.333 24.928 1.00 38.75 143 GLU A CA 1
ATOM 1143 C C . GLU A 1 143 ? -27.298 26.825 24.536 1.00 38.75 143 GLU A C 1
ATOM 1145 O O . GLU A 1 143 ? -26.704 27.697 25.165 1.00 38.75 143 GLU A O 1
ATOM 1150 N N . LYS A 1 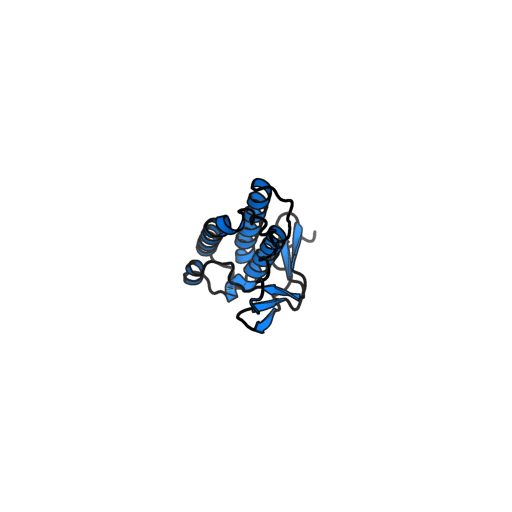144 ? -28.158 27.139 23.551 1.00 40.66 144 LYS A N 1
ATOM 1151 C CA . LYS A 1 144 ? -28.792 28.460 23.438 1.00 40.66 144 LYS A CA 1
ATOM 1152 C C . LYS A 1 144 ? -29.770 28.625 24.611 1.00 40.66 144 LYS A C 1
ATOM 1154 O O . LYS A 1 144 ? -30.632 27.757 24.756 1.00 40.66 144 LYS A O 1
ATOM 1159 N N . PRO A 1 145 ? -29.745 29.727 25.377 1.00 40.16 145 PRO A N 1
ATOM 1160 C CA . PRO A 1 145 ? -30.845 30.021 26.282 1.00 40.16 145 PRO A CA 1
ATOM 1161 C C . PRO A 1 145 ? -32.096 30.352 25.459 1.00 40.16 145 PRO A C 1
ATOM 1163 O O . PRO A 1 145 ? -32.073 31.203 24.566 1.00 40.16 145 PRO A O 1
ATOM 1166 N N . GLY A 1 146 ? -33.170 29.613 25.742 1.00 41.16 146 GLY A N 1
ATOM 1167 C CA . GLY A 1 146 ? -34.487 29.775 25.143 1.00 41.16 146 GLY A CA 1
ATOM 1168 C C . GLY A 1 146 ? -35.055 31.176 25.357 1.00 41.16 146 GLY A C 1
ATOM 1169 O O . GLY A 1 146 ? -34.833 31.813 26.388 1.00 41.16 146 GLY A O 1
ATOM 1170 N N . GLY A 1 147 ? -35.782 31.645 24.343 1.00 40.53 147 GLY A N 1
ATOM 1171 C CA . GLY A 1 147 ? -36.464 32.929 24.344 1.00 40.53 147 GLY A CA 1
ATOM 1172 C C . GLY A 1 147 ? -37.468 33.028 25.489 1.00 40.53 147 GLY A C 1
ATOM 1173 O O . GLY A 1 147 ? -38.273 32.127 25.719 1.00 40.53 147 GLY A O 1
ATOM 1174 N N . ARG A 1 148 ? -37.401 34.149 26.202 1.00 41.44 148 ARG A N 1
ATOM 1175 C CA . ARG A 1 148 ? -38.436 34.599 27.124 1.00 41.44 148 ARG A CA 1
ATOM 1176 C C . ARG A 1 148 ? -39.586 35.122 26.259 1.00 41.44 148 ARG A C 1
ATOM 1178 O O . ARG A 1 148 ? -39.370 36.022 25.455 1.00 41.44 148 ARG A O 1
ATOM 1185 N N . GLY A 1 149 ? -40.744 34.474 26.353 1.00 40.47 149 GLY A N 1
ATOM 1186 C CA . GLY A 1 149 ? -41.964 34.906 25.683 1.00 40.47 149 GLY A CA 1
ATOM 1187 C C . GLY A 1 149 ? -42.473 36.207 26.292 1.00 40.47 149 GLY A C 1
ATOM 1188 O O . GLY A 1 149 ? -42.564 36.320 27.514 1.00 40.47 149 GLY A O 1
ATOM 1189 N N . ASP A 1 150 ? -42.784 37.158 25.421 1.00 44.22 150 ASP A N 1
ATOM 1190 C CA . ASP A 1 150 ? -43.633 38.302 25.715 1.00 44.22 150 ASP A CA 1
ATOM 1191 C C . ASP A 1 150 ? -45.091 37.884 25.468 1.00 44.22 150 ASP A C 1
ATOM 1193 O O . ASP A 1 150 ? -45.416 37.486 24.345 1.00 44.22 150 ASP A O 1
ATOM 1197 N N . ALA A 1 151 ? -45.918 37.935 26.520 1.00 42.59 151 ALA A N 1
ATOM 1198 C CA . ALA A 1 151 ? -47.362 38.239 26.560 1.00 42.59 151 ALA A CA 1
ATOM 1199 C C . ALA A 1 151 ? -47.987 37.715 27.862 1.00 42.59 151 ALA A C 1
ATOM 1201 O O . ALA A 1 151 ? -47.924 36.488 28.103 1.00 42.59 151 ALA A O 1
#